Protein AF-A0A496B9Z8-F1 (afdb_monomer)

Solvent-accessible surface area (backbone atoms only — not comparable to full-atom values): 8694 Å² total; per-residue (Å²): 141,86,89,86,79,82,79,79,71,84,73,77,71,90,74,77,77,83,56,72,89,76,52,77,92,70,56,68,68,59,53,51,62,70,68,56,48,45,33,68,46,46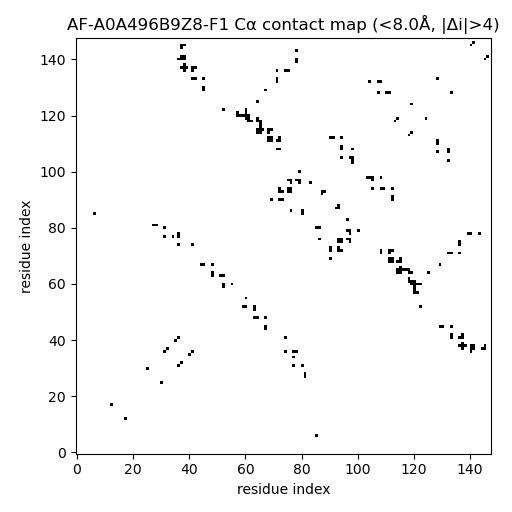,54,50,53,51,52,49,45,63,64,54,48,76,83,38,53,52,70,49,29,21,52,47,47,23,54,50,24,55,44,50,36,50,38,43,28,51,75,43,28,86,79,69,66,62,88,76,89,52,60,65,60,24,36,56,59,28,31,76,78,40,62,94,46,30,69,60,46,48,51,29,50,48,29,41,74,59,48,55,56,56,63,79,73,44,52,61,53,52,49,57,53,44,53,50,52,25,54,52,23,34,72,73,59,63,86,112

Foldseek 3Di:
DDDPPPPPPPPPCPDDDDCVVVDPDDDVLVVLVVVQLALVSLVVLLVVLVVQLPPDDLVSNLVSLLVNLLVLLQSLLSLCCVVVVDDDSDSVVSLVSSCVVCVVCNVLNVVSSCSNVVNGSDNVSCPVSSVPSSVVSSVSNCVRPVVD

Sequence (148 aa):
MKLLTSLKKPISNIYGADLIPRIPPVKFETVVAAFQFQPEYISRIVSQFHEGVKDAEPEGIEALGRWICKRFLRAGMGLVLSRVKVFTRDLYYCYEEFAKFYPQQDAAMWQALEFAINPTANVEEYLPLVKELGDFLAQEADAVFGAA

pLDDT: mean 84.32, std 18.27, range [31.05, 98.62]

Nearest PDB structures (foldseek):
  8gji-assembly1_A  TM=4.134E-01  e=3.054E+00  synthetic construct
  8xyv-assembly2_B  TM=4.312E-01  e=8.108E+00  synthetic construct
  8tn1-assembly1_B  TM=3.434E-01  e=6.049E+00  synthetic construct

Structure (mmCIF, N/CA/C/O backbone):
data_AF-A0A496B9Z8-F1
#
_entry.id   AF-A0A496B9Z8-F1
#
loop_
_atom_site.group_PDB
_atom_site.id
_atom_site.type_symbol
_atom_site.label_atom_id
_atom_site.label_alt_id
_atom_site.label_comp_id
_atom_site.label_asym_id
_atom_site.label_entity_id
_atom_site.label_seq_id
_atom_site.pdbx_PDB_ins_code
_atom_site.Cartn_x
_atom_site.Cartn_y
_atom_site.Cartn_z
_atom_site.occupancy
_atom_site.B_iso_or_equiv
_atom_site.auth_seq_id
_atom_site.auth_comp_id
_atom_site.auth_asym_id
_atom_site.auth_atom_id
_atom_site.pdbx_PDB_model_num
ATOM 1 N N . MET A 1 1 ? -19.645 -9.867 30.218 1.00 34.44 1 MET A N 1
ATOM 2 C CA . MET A 1 1 ? -18.637 -9.120 29.438 1.00 34.44 1 MET A CA 1
ATOM 3 C C . MET A 1 1 ? -17.778 -10.122 28.666 1.00 34.44 1 MET A C 1
ATOM 5 O O . MET A 1 1 ? -16.740 -10.558 29.137 1.00 34.44 1 MET A O 1
ATOM 9 N N . LYS A 1 2 ? -18.311 -10.608 27.540 1.00 36.53 2 LYS A N 1
ATOM 10 C CA . LYS A 1 2 ? -17.634 -11.487 26.572 1.00 36.53 2 LYS A CA 1
ATOM 11 C C . LYS A 1 2 ? -17.086 -10.568 25.483 1.00 36.53 2 LYS A C 1
ATOM 13 O O . LYS A 1 2 ? -17.879 -9.735 25.071 1.00 36.53 2 LYS A O 1
ATOM 18 N N . LEU A 1 3 ? -15.819 -10.702 25.065 1.00 31.11 3 LEU A N 1
ATOM 19 C CA . LEU A 1 3 ? -15.281 -10.318 23.733 1.00 31.11 3 LEU A CA 1
ATOM 20 C C . LEU A 1 3 ? -13.729 -10.377 23.693 1.00 31.11 3 LEU A C 1
ATOM 22 O O . LEU A 1 3 ? -13.071 -9.412 23.327 1.00 31.11 3 LEU A O 1
ATOM 26 N N . LEU A 1 4 ? -13.121 -11.519 24.046 1.00 31.05 4 LEU A N 1
ATOM 27 C CA . LEU A 1 4 ? -11.694 -11.794 23.753 1.00 31.05 4 LEU A CA 1
ATOM 28 C C . LEU A 1 4 ? -11.485 -13.131 23.013 1.00 31.05 4 LEU A C 1
ATOM 30 O O . LEU A 1 4 ? -10.392 -13.684 22.993 1.00 31.05 4 LEU A O 1
ATOM 34 N N . THR A 1 5 ? -12.531 -13.680 22.391 1.00 35.06 5 THR A N 1
ATOM 35 C CA . THR A 1 5 ? -12.518 -15.047 21.843 1.00 35.06 5 THR A CA 1
ATOM 36 C C . THR A 1 5 ? -12.243 -15.168 20.341 1.00 35.06 5 THR A C 1
ATOM 38 O O . THR A 1 5 ? -12.285 -16.286 19.842 1.00 35.06 5 THR A O 1
ATOM 41 N N . SER A 1 6 ? -11.946 -14.091 19.603 1.00 32.25 6 SER A N 1
ATOM 42 C CA . SER A 1 6 ? -11.975 -14.154 18.123 1.00 32.25 6 SER A CA 1
ATOM 43 C C . SER A 1 6 ? -10.629 -14.200 17.386 1.00 32.25 6 SER A C 1
ATOM 45 O O . SER A 1 6 ? -10.625 -14.172 16.162 1.00 32.25 6 SER A O 1
ATOM 47 N N . LEU A 1 7 ? -9.491 -14.327 18.079 1.00 38.09 7 LEU A N 1
ATOM 48 C CA . LEU A 1 7 ? -8.164 -14.432 17.435 1.00 38.09 7 LEU A CA 1
ATOM 49 C C . LEU A 1 7 ? -7.423 -15.750 17.737 1.00 38.09 7 LEU A C 1
ATOM 51 O O . LEU A 1 7 ? -6.198 -15.808 17.693 1.00 38.09 7 LEU A O 1
ATOM 55 N N . LYS A 1 8 ? -8.143 -16.848 18.005 1.00 42.09 8 LYS A N 1
ATOM 56 C CA . LYS A 1 8 ? -7.551 -18.198 18.058 1.00 42.09 8 LYS A CA 1
ATOM 57 C C . LYS A 1 8 ? -7.509 -18.822 16.658 1.00 42.09 8 LYS A C 1
ATOM 59 O O . LYS A 1 8 ? -8.319 -19.687 16.341 1.00 42.09 8 LYS A O 1
ATOM 64 N N . LYS A 1 9 ? -6.552 -18.419 15.816 1.00 47.00 9 LYS A N 1
ATOM 65 C CA . LYS A 1 9 ? -6.081 -19.332 14.759 1.00 47.00 9 LYS A CA 1
ATOM 66 C C . LYS A 1 9 ? -5.215 -20.395 15.445 1.00 47.00 9 LYS A C 1
ATOM 68 O O . LYS A 1 9 ? -4.311 -20.003 16.183 1.00 47.00 9 LYS A O 1
ATOM 73 N N . PRO A 1 10 ? -5.471 -21.703 15.270 1.00 44.00 10 PRO A N 1
ATOM 74 C CA . PRO A 1 10 ? -4.612 -22.722 15.852 1.00 44.00 10 PRO A CA 1
ATOM 75 C C . PRO A 1 10 ? -3.245 -22.637 15.171 1.00 44.00 10 PRO A C 1
ATOM 77 O O . PRO A 1 10 ? -3.076 -23.046 14.025 1.00 44.00 10 PRO A O 1
ATOM 80 N N . ILE A 1 11 ? -2.267 -22.067 15.871 1.00 55.53 11 ILE A N 1
ATOM 81 C CA . ILE A 1 11 ? -0.861 -22.293 15.563 1.00 55.53 11 ILE A CA 1
ATOM 82 C C . ILE A 1 11 ? -0.643 -23.743 15.982 1.00 55.53 11 ILE A C 1
ATOM 84 O O . ILE A 1 11 ? -0.685 -24.054 17.171 1.00 55.53 11 ILE A O 1
ATOM 88 N N . SER A 1 12 ? -0.535 -24.656 15.018 1.00 51.66 12 SER A N 1
ATOM 89 C CA . SER A 1 12 ? -0.203 -26.044 15.324 1.00 51.66 12 SER A CA 1
ATOM 90 C C . SER A 1 12 ? 1.137 -26.035 16.052 1.00 51.66 12 SER A C 1
ATOM 92 O O . SER A 1 12 ? 2.154 -25.665 15.465 1.00 51.66 12 SER A O 1
ATOM 94 N N . ASN A 1 13 ? 1.130 -26.374 17.339 1.00 57.28 13 ASN A N 1
ATOM 95 C CA . ASN A 1 13 ? 2.345 -26.457 18.131 1.00 57.28 13 ASN A CA 1
ATOM 96 C C . ASN A 1 13 ? 3.099 -27.702 17.649 1.00 57.28 13 ASN A C 1
ATOM 98 O O . ASN A 1 13 ? 2.774 -28.820 18.039 1.00 57.28 13 ASN A O 1
ATOM 102 N N . ILE A 1 14 ? 4.041 -27.516 16.720 1.00 68.88 14 ILE A N 1
ATOM 103 C CA . ILE A 1 14 ? 4.829 -28.613 16.135 1.00 68.88 14 ILE A CA 1
ATOM 104 C C . ILE A 1 14 ? 5.733 -29.235 17.219 1.00 68.88 14 ILE A C 1
ATOM 106 O O . ILE A 1 14 ? 6.030 -30.425 17.162 1.00 68.88 14 ILE A O 1
ATOM 110 N N . TYR A 1 15 ? 6.110 -28.457 18.245 1.00 65.19 15 TYR A N 1
ATOM 111 C CA . TYR A 1 15 ? 6.773 -28.927 19.463 1.00 65.19 15 TYR A CA 1
ATOM 112 C C . TYR A 1 15 ? 6.674 -27.876 20.589 1.00 65.19 15 TYR A C 1
ATOM 114 O O . TYR A 1 15 ? 6.793 -26.682 20.318 1.00 65.19 15 TYR A O 1
ATOM 122 N N . GLY A 1 16 ? 6.517 -28.306 21.849 1.00 69.75 16 GLY A N 1
ATOM 123 C CA . GLY A 1 16 ? 6.536 -27.434 23.037 1.00 69.75 16 GLY A CA 1
ATOM 124 C C . GLY A 1 16 ? 5.169 -27.135 23.672 1.00 69.75 16 GLY A C 1
ATOM 125 O O . GLY A 1 16 ? 4.115 -27.495 23.150 1.00 69.75 16 GLY A O 1
ATOM 126 N N . ALA A 1 17 ? 5.195 -26.504 24.851 1.00 75.75 17 ALA A N 1
ATOM 127 C CA . ALA A 1 17 ? 3.988 -26.086 25.567 1.00 75.75 17 ALA A CA 1
ATOM 128 C C . ALA A 1 17 ? 3.328 -24.877 24.882 1.00 75.75 17 ALA A C 1
ATOM 130 O O . ALA A 1 17 ? 4.010 -24.081 24.237 1.00 75.75 17 ALA A O 1
ATOM 131 N N . ASP A 1 18 ? 2.007 -24.733 25.028 1.00 74.75 18 ASP A N 1
ATOM 132 C CA . ASP A 1 18 ? 1.282 -23.555 24.542 1.00 74.75 18 ASP A CA 1
ATOM 133 C C . ASP A 1 18 ? 1.913 -22.280 25.122 1.00 74.75 18 ASP A C 1
ATOM 135 O O . ASP A 1 18 ? 2.086 -22.144 26.337 1.00 74.75 18 ASP A O 1
ATOM 139 N N . LEU A 1 19 ? 2.302 -21.367 24.233 1.00 76.81 19 LEU A N 1
ATOM 140 C CA . LEU A 1 19 ? 2.926 -20.103 24.602 1.00 76.81 19 LEU A CA 1
ATOM 141 C C . LEU A 1 19 ? 1.889 -19.022 24.908 1.00 76.81 19 LEU A C 1
ATOM 143 O O . LEU A 1 19 ? 2.237 -18.058 25.584 1.00 76.81 19 LEU A O 1
ATOM 147 N N . ILE A 1 20 ? 0.627 -19.184 24.490 1.00 76.50 20 ILE A N 1
ATOM 148 C CA . ILE A 1 20 ? -0.441 -18.195 24.707 1.00 76.50 20 ILE A CA 1
ATOM 149 C C . ILE A 1 20 ? -0.549 -17.771 26.184 1.00 76.50 20 ILE A C 1
ATOM 151 O O . ILE A 1 20 ? -0.607 -16.568 26.432 1.00 76.50 20 ILE A O 1
ATOM 155 N N . PRO A 1 21 ? -0.498 -18.676 27.185 1.00 80.00 21 PRO A N 1
ATOM 156 C CA . PRO A 1 21 ? -0.571 -18.285 28.596 1.00 80.00 21 PRO A CA 1
ATOM 157 C C . PRO A 1 21 ? 0.645 -17.492 29.100 1.00 80.00 21 PRO A C 1
ATOM 159 O O . PRO A 1 21 ? 0.579 -16.895 30.170 1.00 80.00 21 PRO A O 1
ATOM 162 N N . ARG A 1 22 ? 1.770 -17.527 28.375 1.00 79.31 22 ARG A N 1
ATOM 163 C CA . ARG A 1 22 ? 3.044 -16.891 28.753 1.00 79.31 22 ARG A CA 1
ATOM 164 C C . ARG A 1 22 ? 3.264 -15.544 28.066 1.00 79.31 22 ARG A C 1
ATOM 166 O O . ARG A 1 22 ? 4.214 -14.844 28.408 1.00 79.31 22 ARG A O 1
ATOM 173 N N . ILE A 1 23 ? 2.420 -15.192 27.100 1.00 74.25 23 ILE A N 1
ATOM 174 C CA . ILE A 1 23 ? 2.499 -13.920 26.385 1.00 74.25 23 ILE A CA 1
ATOM 175 C C . ILE A 1 23 ? 1.690 -12.885 27.180 1.00 74.25 23 ILE A C 1
ATOM 177 O O . ILE A 1 23 ? 0.503 -13.113 27.429 1.00 74.25 23 ILE A O 1
ATOM 181 N N . PRO A 1 24 ? 2.293 -11.754 27.598 1.00 73.12 24 PRO A N 1
ATOM 182 C CA . PRO A 1 24 ? 1.542 -10.702 28.267 1.00 73.12 24 PRO A CA 1
ATOM 183 C C . PRO A 1 24 ? 0.446 -10.175 27.328 1.00 73.12 24 PRO A C 1
ATOM 185 O O . PRO A 1 24 ? 0.669 -10.099 26.118 1.00 73.12 24 PRO A O 1
ATOM 188 N N . PRO A 1 25 ? -0.736 -9.800 27.842 1.00 67.56 25 PRO A N 1
ATOM 189 C CA . PRO A 1 25 ? -1.790 -9.239 27.010 1.00 67.56 25 PRO A CA 1
ATOM 190 C C . PRO A 1 25 ? -1.302 -7.929 26.380 1.00 67.56 25 PRO A C 1
ATOM 192 O O . PRO A 1 25 ? -1.156 -6.913 27.057 1.00 67.56 25 PRO A O 1
ATOM 195 N N . VAL A 1 26 ? -1.036 -7.962 25.075 1.00 66.00 26 VAL A N 1
ATOM 196 C CA . VAL A 1 26 ? -0.677 -6.777 24.294 1.00 66.00 26 VAL A CA 1
ATOM 197 C C . VAL A 1 26 ? -1.959 -6.168 23.741 1.00 66.00 26 VAL A C 1
ATOM 199 O O . VAL A 1 26 ? -2.800 -6.871 23.176 1.00 66.00 26 VAL A O 1
ATOM 202 N N . LYS A 1 27 ? -2.118 -4.854 23.917 1.00 66.12 27 LYS A N 1
ATOM 203 C CA . LYS A 1 27 ? -3.218 -4.106 23.310 1.00 66.12 27 LYS A CA 1
ATOM 204 C C . LYS A 1 27 ? -3.138 -4.223 21.792 1.00 66.12 27 LYS A C 1
ATOM 206 O O . LYS A 1 27 ? -2.057 -4.148 21.208 1.00 66.12 27 LYS A O 1
ATOM 211 N N . PHE A 1 28 ? -4.285 -4.408 21.157 1.00 64.44 28 PHE A N 1
ATOM 212 C CA . PHE A 1 28 ? -4.362 -4.582 19.712 1.00 64.44 28 PHE A CA 1
ATOM 213 C C . PHE A 1 28 ? -3.786 -3.368 18.971 1.00 64.44 28 PHE A C 1
ATOM 215 O O . PHE A 1 28 ? -3.095 -3.512 17.971 1.00 64.44 28 PHE A O 1
ATOM 222 N N . GLU A 1 29 ? -3.976 -2.183 19.541 1.00 60.22 29 GLU A N 1
ATOM 223 C CA . GLU A 1 29 ? -3.448 -0.906 19.071 1.00 60.22 29 GLU A CA 1
ATOM 224 C C . GLU A 1 29 ? -1.908 -0.893 19.057 1.00 60.22 29 GLU A C 1
ATOM 226 O O . GLU A 1 29 ? -1.296 -0.424 18.103 1.00 60.22 29 GLU A O 1
ATOM 231 N N . THR A 1 30 ? -1.262 -1.493 20.064 1.00 60.25 30 THR A N 1
ATOM 232 C CA . THR A 1 30 ? 0.204 -1.645 20.119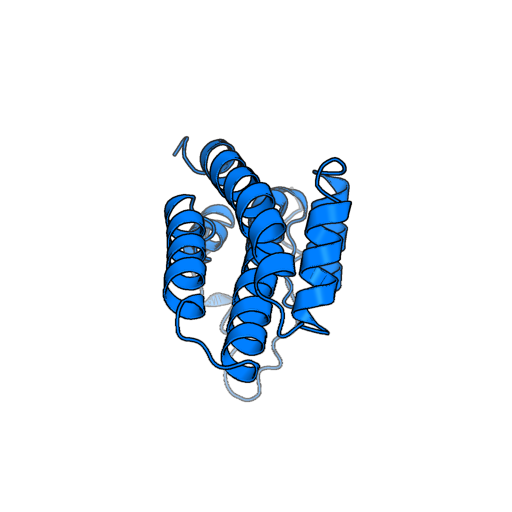 1.00 60.25 30 THR A CA 1
ATOM 233 C C . THR A 1 30 ? 0.710 -2.612 19.050 1.00 60.25 30 THR A C 1
ATOM 235 O O . THR A 1 30 ? 1.773 -2.403 18.469 1.00 60.25 30 THR A O 1
ATOM 238 N N . VAL A 1 31 ? -0.062 -3.660 18.758 1.00 62.69 31 VAL A N 1
ATOM 239 C CA . VAL A 1 31 ? 0.245 -4.606 17.682 1.00 62.69 31 VAL A CA 1
ATOM 240 C C . VAL A 1 31 ? 0.131 -3.920 16.315 1.00 62.69 31 VAL A C 1
ATOM 242 O O . VAL A 1 31 ? 1.026 -4.075 15.490 1.00 62.69 31 VAL A O 1
ATOM 245 N N . VAL A 1 32 ? -0.909 -3.109 16.092 1.00 61.56 32 VAL A N 1
ATOM 246 C CA . VAL A 1 32 ? -1.086 -2.312 14.863 1.00 61.56 32 VAL A CA 1
ATOM 247 C C . VAL A 1 32 ? 0.069 -1.322 14.674 1.00 61.56 32 VAL A C 1
ATOM 249 O O . VAL A 1 32 ? 0.651 -1.270 13.592 1.00 61.56 32 VAL A O 1
ATOM 252 N N . ALA A 1 33 ? 0.467 -0.610 15.734 1.00 56.00 33 ALA A N 1
ATOM 253 C CA . ALA A 1 33 ? 1.612 0.301 15.703 1.00 56.00 33 ALA A CA 1
ATOM 254 C C . ALA A 1 33 ? 2.935 -0.414 15.357 1.00 56.00 33 ALA A C 1
ATOM 256 O O . ALA A 1 33 ? 3.766 0.133 14.632 1.00 56.00 33 ALA A O 1
ATOM 257 N N . ALA A 1 34 ? 3.115 -1.660 15.811 1.00 58.72 34 ALA A N 1
ATOM 258 C CA . ALA A 1 34 ? 4.295 -2.471 15.506 1.00 58.72 34 ALA A CA 1
ATOM 259 C C . ALA A 1 34 ? 4.345 -2.979 14.051 1.00 58.72 34 ALA A C 1
ATOM 261 O O . ALA A 1 34 ? 5.426 -3.299 13.554 1.00 58.72 34 ALA A O 1
ATOM 262 N N . PHE A 1 35 ? 3.212 -3.028 13.341 1.00 62.62 35 PHE A N 1
ATOM 263 C CA . PHE A 1 35 ? 3.150 -3.465 11.940 1.00 62.62 35 PHE A CA 1
ATOM 264 C C . PHE A 1 35 ? 3.545 -2.383 10.920 1.00 62.62 35 PHE A C 1
ATOM 266 O O . PHE A 1 35 ? 3.433 -2.610 9.717 1.00 62.62 35 PHE A O 1
ATOM 273 N N . GLN A 1 36 ? 4.094 -1.254 11.385 1.00 62.56 36 GLN A N 1
ATOM 274 C CA . GLN A 1 36 ? 4.654 -0.191 10.546 1.00 62.56 36 GLN A CA 1
ATOM 275 C C . GLN A 1 36 ? 3.633 0.467 9.600 1.00 62.56 36 GLN A C 1
ATOM 277 O O . GLN A 1 36 ? 3.995 0.879 8.508 1.00 62.56 36 GLN A O 1
ATOM 282 N N . PHE A 1 37 ? 2.368 0.616 9.998 1.00 68.88 37 PHE A N 1
ATOM 283 C CA . PHE A 1 37 ? 1.360 1.346 9.204 1.00 68.88 37 PHE A CA 1
ATOM 284 C C . PHE A 1 37 ? 1.358 2.862 9.454 1.00 68.88 37 PHE A C 1
ATOM 286 O O . PHE A 1 37 ? 0.350 3.524 9.238 1.00 68.88 37 PHE A O 1
ATOM 293 N N . GLN A 1 38 ? 2.479 3.396 9.939 1.00 72.25 38 GLN A N 1
ATOM 294 C CA . GLN A 1 38 ? 2.628 4.813 10.261 1.00 72.25 38 GLN A CA 1
ATOM 295 C C . GLN A 1 38 ? 2.804 5.660 8.988 1.00 72.25 38 GLN A C 1
ATOM 297 O O . GLN A 1 38 ? 3.331 5.146 7.991 1.00 72.25 38 GLN A O 1
ATOM 302 N N . PRO A 1 39 ? 2.431 6.950 9.010 1.00 75.12 39 PRO A N 1
ATOM 303 C CA . PRO A 1 39 ? 2.588 7.854 7.867 1.00 75.12 39 PRO A CA 1
ATOM 304 C C . PRO A 1 39 ? 4.012 7.862 7.298 1.00 75.12 39 PRO A C 1
ATOM 306 O O . PRO A 1 39 ? 4.211 7.769 6.085 1.00 75.12 39 PRO A O 1
ATOM 309 N N . GLU A 1 40 ? 5.029 7.868 8.166 1.00 85.00 40 GLU A N 1
ATOM 310 C CA . GLU A 1 40 ? 6.439 7.908 7.765 1.00 85.00 40 GLU A CA 1
ATOM 311 C C . GLU A 1 40 ? 6.851 6.646 7.009 1.00 85.00 40 GLU A C 1
ATOM 313 O O . GLU A 1 40 ? 7.709 6.691 6.126 1.00 85.00 40 GLU A O 1
ATOM 318 N N . TYR A 1 41 ? 6.243 5.501 7.335 1.00 88.12 41 TYR A N 1
ATOM 319 C CA . TYR A 1 41 ? 6.486 4.266 6.603 1.00 88.12 41 TYR A CA 1
ATOM 320 C C . TYR A 1 41 ? 5.987 4.377 5.167 1.00 88.12 41 TYR A C 1
ATOM 322 O O . TYR A 1 41 ? 6.716 3.982 4.257 1.00 88.12 41 TYR A O 1
ATOM 330 N N . ILE A 1 42 ? 4.780 4.914 4.967 1.00 91.44 42 ILE A N 1
ATOM 331 C CA . ILE A 1 42 ? 4.155 5.038 3.646 1.00 91.44 42 ILE A CA 1
ATOM 332 C C . ILE A 1 42 ? 4.988 5.979 2.775 1.00 91.44 42 ILE A C 1
ATOM 334 O O . ILE A 1 42 ? 5.432 5.585 1.696 1.00 91.44 42 ILE A O 1
ATOM 338 N N . SER A 1 43 ? 5.326 7.160 3.294 1.00 91.81 43 SER A N 1
ATOM 339 C CA . SER A 1 43 ? 6.212 8.104 2.607 1.00 91.81 43 SER A CA 1
ATOM 340 C C . SER A 1 43 ? 7.565 7.472 2.268 1.00 91.81 43 SER A C 1
ATOM 342 O O . SER A 1 43 ? 8.055 7.593 1.147 1.00 91.81 43 SER A O 1
ATOM 344 N N . ARG A 1 44 ? 8.156 6.708 3.197 1.00 93.94 44 ARG A N 1
ATOM 345 C CA . ARG A 1 44 ? 9.431 6.018 2.962 1.00 93.94 44 ARG A CA 1
ATOM 346 C C . ARG A 1 44 ? 9.343 4.979 1.846 1.00 93.94 44 ARG A C 1
ATOM 348 O O . ARG A 1 44 ? 10.271 4.898 1.045 1.00 93.94 44 ARG A O 1
ATOM 355 N N . ILE A 1 45 ? 8.291 4.160 1.791 1.00 95.06 45 ILE A N 1
ATOM 356 C CA . ILE A 1 45 ? 8.166 3.131 0.743 1.00 95.06 45 ILE A CA 1
ATOM 357 C C . ILE A 1 45 ? 7.869 3.747 -0.627 1.00 95.06 45 ILE A C 1
ATOM 359 O O . ILE A 1 45 ? 8.363 3.231 -1.626 1.00 95.06 45 ILE A O 1
ATOM 363 N N . VAL A 1 46 ? 7.141 4.868 -0.670 1.00 96.62 46 VAL A N 1
ATOM 364 C CA . VAL A 1 46 ? 6.909 5.646 -1.895 1.00 96.62 46 VAL A CA 1
ATOM 365 C C . VAL A 1 46 ? 8.228 6.217 -2.411 1.00 96.62 46 VAL A C 1
ATOM 367 O O . VAL A 1 46 ? 8.540 6.052 -3.589 1.00 96.62 46 VAL A O 1
ATOM 370 N N . SER A 1 47 ? 9.050 6.814 -1.545 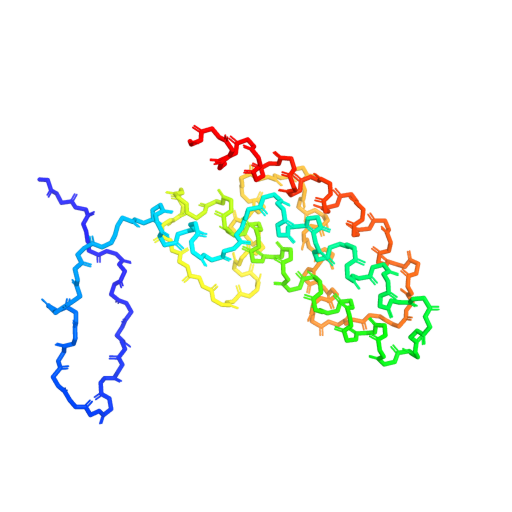1.00 96.69 47 SER A N 1
ATOM 371 C CA . SER A 1 47 ? 10.382 7.293 -1.938 1.00 96.69 47 SER A CA 1
ATOM 372 C C . SER A 1 47 ? 11.290 6.152 -2.400 1.00 96.69 47 SER A C 1
ATOM 374 O O . SER A 1 47 ? 11.977 6.285 -3.406 1.00 96.69 47 SER A O 1
ATOM 376 N N . GLN A 1 48 ? 11.270 5.001 -1.717 1.00 96.50 48 GLN A N 1
ATOM 377 C CA . GLN A 1 48 ? 12.044 3.822 -2.130 1.00 96.50 48 GLN A CA 1
ATOM 378 C C . GLN A 1 48 ? 11.632 3.299 -3.506 1.00 96.50 48 GLN A C 1
ATOM 380 O O . GLN A 1 48 ? 12.495 2.880 -4.270 1.00 96.50 48 GLN A O 1
ATOM 385 N N . PHE A 1 49 ? 10.338 3.332 -3.827 1.00 97.81 49 PHE A N 1
ATOM 386 C CA . PHE A 1 49 ? 9.866 2.973 -5.157 1.00 97.81 49 PHE A CA 1
ATOM 387 C C . PHE A 1 49 ? 10.390 3.953 -6.209 1.00 97.81 49 PHE A C 1
ATOM 389 O O . PHE A 1 49 ? 11.028 3.510 -7.156 1.00 97.81 49 PHE A O 1
ATOM 396 N N . HIS A 1 50 ? 10.204 5.262 -6.007 1.00 97.56 50 HIS A N 1
ATOM 397 C CA . HIS A 1 50 ? 10.655 6.281 -6.962 1.00 97.56 50 HIS A CA 1
ATOM 398 C C . HIS A 1 50 ? 12.163 6.245 -7.207 1.00 97.56 50 HIS A C 1
ATOM 400 O O . HIS A 1 50 ? 12.592 6.383 -8.346 1.00 97.56 50 HIS A O 1
ATOM 406 N N . GLU A 1 51 ? 12.974 6.053 -6.166 1.00 97.00 51 GLU A N 1
ATOM 407 C CA . GLU A 1 51 ? 14.423 5.907 -6.334 1.00 97.00 51 GLU A CA 1
ATOM 408 C C . GLU A 1 51 ? 14.786 4.581 -7.008 1.00 97.00 51 GLU A C 1
ATOM 410 O O . GLU A 1 51 ? 15.659 4.549 -7.868 1.00 97.00 51 GLU A O 1
ATOM 415 N N . GLY A 1 52 ? 14.098 3.493 -6.654 1.00 96.38 52 GLY A N 1
ATOM 416 C CA . GLY A 1 52 ? 14.388 2.164 -7.179 1.00 96.38 52 GLY A CA 1
ATOM 417 C C . GLY A 1 52 ? 14.094 2.007 -8.669 1.00 96.38 52 GLY A C 1
ATOM 418 O O . GLY A 1 52 ? 14.793 1.246 -9.326 1.00 96.38 52 GLY A O 1
ATOM 419 N N . VAL A 1 53 ? 13.087 2.705 -9.206 1.00 96.44 53 VAL A N 1
ATOM 420 C CA . VAL A 1 53 ? 12.666 2.538 -10.610 1.00 96.44 53 VAL A CA 1
ATOM 421 C C . VAL A 1 53 ? 13.477 3.349 -11.624 1.00 96.44 53 VAL A C 1
ATOM 423 O O . VAL A 1 53 ? 13.384 3.046 -12.807 1.00 96.44 53 VAL A O 1
ATOM 426 N N . LYS A 1 54 ? 14.269 4.350 -11.203 1.00 95.00 54 LYS A N 1
ATOM 427 C CA . LYS A 1 54 ? 14.989 5.261 -12.125 1.00 95.00 54 LYS A CA 1
ATOM 428 C C . LYS A 1 54 ? 15.904 4.536 -13.112 1.00 95.00 54 LYS A C 1
ATOM 430 O O . LYS A 1 54 ? 15.912 4.881 -14.286 1.00 95.00 54 LYS A O 1
ATOM 435 N N . ASP A 1 55 ? 16.628 3.535 -12.619 1.00 92.19 55 ASP A N 1
ATOM 436 C CA . ASP A 1 55 ? 17.616 2.766 -13.383 1.00 92.19 55 ASP A CA 1
ATOM 437 C C . ASP A 1 55 ? 17.291 1.260 -13.363 1.00 92.19 55 ASP A C 1
ATOM 439 O O . ASP A 1 55 ? 18.175 0.413 -13.499 1.00 92.19 55 ASP A O 1
ATOM 443 N N . ALA A 1 56 ? 16.027 0.905 -13.109 1.00 95.88 56 ALA A N 1
ATOM 444 C CA . ALA A 1 56 ? 15.614 -0.488 -13.033 1.00 95.88 56 ALA A CA 1
ATOM 445 C C . ALA A 1 56 ? 15.384 -1.078 -14.425 1.00 95.88 56 ALA A C 1
ATOM 447 O O . ALA A 1 56 ? 14.637 -0.537 -15.237 1.00 95.88 56 ALA A O 1
ATOM 448 N N . GLU A 1 57 ? 15.950 -2.260 -14.643 1.00 97.25 57 GLU A N 1
ATOM 449 C CA . GLU A 1 57 ? 15.562 -3.133 -15.748 1.00 97.25 57 GLU A CA 1
ATOM 450 C C . GLU A 1 57 ? 14.098 -3.601 -15.589 1.00 97.25 57 GLU A C 1
ATOM 452 O O . GLU A 1 57 ? 13.565 -3.574 -14.470 1.00 97.25 57 GLU A O 1
ATOM 457 N N . PRO A 1 58 ? 13.437 -4.067 -16.666 1.00 97.56 58 PRO A N 1
ATOM 458 C CA . P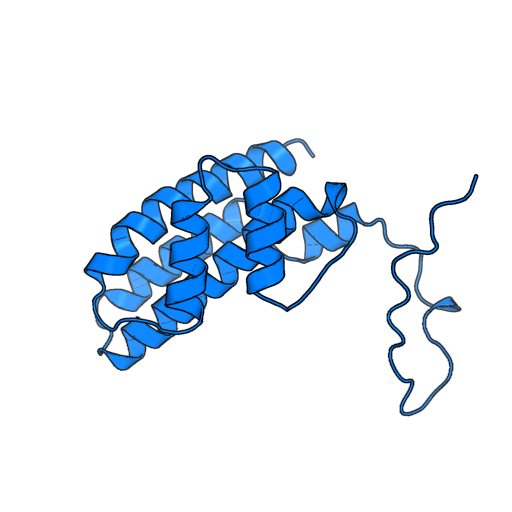RO A 1 58 ? 12.035 -4.500 -16.653 1.00 97.56 58 PRO A CA 1
ATOM 459 C C . PRO A 1 58 ? 11.647 -5.412 -15.477 1.00 97.56 58 PRO A C 1
ATOM 461 O O . PRO A 1 58 ? 10.669 -5.145 -14.776 1.00 97.56 58 PRO A O 1
ATOM 464 N N . GLU A 1 59 ? 12.444 -6.441 -15.181 1.00 97.56 59 GLU A N 1
ATOM 465 C CA . GLU A 1 59 ? 12.196 -7.355 -14.059 1.00 97.56 59 GLU A CA 1
ATOM 466 C C . GLU A 1 59 ? 12.324 -6.655 -12.696 1.00 97.56 59 GLU A C 1
ATOM 468 O O . GLU A 1 59 ? 11.643 -7.008 -11.727 1.00 97.56 59 GLU A O 1
ATOM 473 N N . GLY A 1 60 ? 13.193 -5.645 -12.610 1.00 98.06 60 GLY A N 1
ATOM 474 C CA . GLY A 1 60 ? 13.338 -4.780 -11.444 1.00 98.06 60 GLY A CA 1
ATOM 475 C C . GLY A 1 60 ? 12.097 -3.919 -11.219 1.00 98.06 60 GLY A C 1
ATOM 476 O O . GLY A 1 60 ? 11.616 -3.836 -10.086 1.00 98.06 60 GLY A O 1
ATOM 477 N N . ILE A 1 61 ? 11.535 -3.347 -12.289 1.00 98.19 61 ILE A N 1
ATOM 478 C CA . ILE A 1 61 ? 10.285 -2.575 -12.238 1.00 98.19 61 ILE A CA 1
ATOM 479 C C . ILE A 1 61 ? 9.136 -3.468 -11.764 1.00 98.19 61 ILE A C 1
ATOM 481 O O . ILE A 1 61 ? 8.429 -3.103 -10.825 1.00 98.19 61 ILE A O 1
ATOM 485 N N . GLU A 1 62 ? 8.993 -4.671 -12.323 1.00 98.44 62 GLU A N 1
ATOM 486 C CA . GLU A 1 62 ? 7.972 -5.631 -11.889 1.00 98.44 62 GLU A CA 1
ATOM 487 C C . GLU A 1 62 ? 8.120 -6.008 -10.409 1.00 98.44 62 GLU A C 1
ATOM 489 O O . GLU A 1 62 ? 7.139 -6.079 -9.658 1.00 98.44 62 GLU A O 1
ATOM 494 N N . ALA A 1 63 ? 9.356 -6.256 -9.964 1.00 98.25 63 ALA A N 1
ATOM 495 C CA . ALA A 1 63 ? 9.644 -6.610 -8.582 1.00 98.25 63 ALA A CA 1
ATOM 496 C C . ALA A 1 63 ? 9.305 -5.464 -7.617 1.00 98.25 63 ALA A C 1
ATOM 498 O O . ALA A 1 63 ? 8.675 -5.711 -6.582 1.00 98.25 63 ALA A O 1
ATOM 499 N N . LEU A 1 64 ? 9.680 -4.228 -7.958 1.00 98.31 64 LEU A N 1
ATOM 500 C CA . LEU A 1 64 ? 9.392 -3.024 -7.176 1.00 98.31 64 LEU A CA 1
ATOM 501 C C . LEU A 1 64 ? 7.897 -2.690 -7.169 1.00 98.31 64 LEU A C 1
ATOM 503 O O . LEU A 1 64 ? 7.340 -2.422 -6.103 1.00 98.31 64 LEU A O 1
ATOM 507 N N . GLY A 1 65 ? 7.232 -2.790 -8.319 1.00 98.38 65 GLY A N 1
ATOM 508 C CA . GLY A 1 65 ? 5.793 -2.592 -8.478 1.00 98.38 65 GLY A CA 1
ATOM 509 C C . GLY A 1 65 ? 4.988 -3.573 -7.632 1.00 98.38 65 GLY A C 1
ATOM 510 O O . GLY A 1 65 ? 4.186 -3.179 -6.779 1.00 98.38 65 GLY A O 1
ATOM 511 N N . ARG A 1 66 ? 5.302 -4.868 -7.743 1.00 98.50 66 ARG A N 1
ATOM 512 C CA . ARG A 1 66 ? 4.741 -5.912 -6.873 1.00 98.50 66 ARG A CA 1
ATOM 513 C C . ARG A 1 66 ? 5.008 -5.615 -5.395 1.00 98.50 66 ARG A C 1
ATOM 515 O O . ARG A 1 66 ? 4.149 -5.848 -4.540 1.00 98.50 66 ARG A O 1
ATOM 522 N N . TRP A 1 67 ? 6.213 -5.155 -5.067 1.00 98.00 67 TRP A N 1
ATOM 523 C CA . TRP A 1 67 ? 6.649 -4.887 -3.698 1.00 98.00 67 TRP A CA 1
ATOM 524 C C . TRP A 1 67 ? 5.888 -3.729 -3.043 1.00 98.00 67 TRP A C 1
ATOM 526 O O . TRP A 1 67 ? 5.500 -3.875 -1.874 1.00 98.00 67 TRP A O 1
ATOM 536 N N . ILE A 1 68 ? 5.650 -2.626 -3.761 1.00 97.75 68 ILE A N 1
ATOM 537 C CA . ILE A 1 68 ? 4.917 -1.467 -3.233 1.00 97.75 68 ILE A CA 1
ATOM 538 C C . ILE A 1 68 ? 3.418 -1.757 -3.155 1.00 97.75 68 ILE A C 1
ATOM 540 O O . ILE A 1 68 ? 2.807 -1.534 -2.112 1.00 97.75 68 ILE A O 1
ATOM 544 N N . CYS A 1 69 ? 2.848 -2.399 -4.175 1.00 98.19 69 CYS A N 1
ATOM 545 C CA . CYS A 1 69 ? 1.431 -2.751 -4.198 1.00 98.19 69 CYS A CA 1
ATOM 546 C C . CYS A 1 69 ? 1.052 -3.688 -3.036 1.00 98.19 69 CYS A C 1
ATOM 548 O O . CYS A 1 69 ? 0.085 -3.457 -2.308 1.00 98.19 69 CYS A O 1
ATOM 550 N N . LYS A 1 70 ? 1.894 -4.693 -2.745 1.00 96.94 70 LYS A N 1
ATOM 551 C CA . LYS A 1 70 ? 1.734 -5.572 -1.569 1.00 96.94 70 LYS A CA 1
ATOM 552 C C . LYS A 1 70 ? 1.775 -4.833 -0.233 1.00 96.94 70 LYS A C 1
ATOM 554 O O . LYS A 1 70 ? 1.253 -5.362 0.755 1.00 96.94 70 LYS A O 1
ATOM 559 N N . ARG A 1 71 ? 2.449 -3.684 -0.169 1.00 95.19 71 ARG A N 1
ATOM 560 C CA . ARG A 1 71 ? 2.538 -2.850 1.034 1.00 95.19 71 ARG A CA 1
ATOM 561 C C . ARG A 1 71 ? 1.345 -1.929 1.159 1.00 95.19 71 ARG A C 1
ATOM 563 O O . ARG A 1 71 ? 0.816 -1.858 2.258 1.00 95.19 71 ARG A O 1
ATOM 570 N N . PHE A 1 72 ? 0.871 -1.335 0.070 1.00 96.44 72 PHE A N 1
ATOM 571 C CA . PHE A 1 72 ? -0.369 -0.562 0.075 1.00 96.44 72 PHE A CA 1
ATOM 572 C C . PHE A 1 72 ? -1.568 -1.392 0.524 1.00 96.44 72 PHE A C 1
ATOM 574 O O . PHE A 1 72 ? -2.264 -0.978 1.441 1.00 96.44 72 PHE A O 1
ATOM 581 N N . LEU A 1 73 ? -1.730 -2.615 0.009 1.00 95.88 73 LEU A N 1
ATOM 582 C CA . LEU A 1 73 ? -2.800 -3.522 0.452 1.00 95.88 73 LEU A CA 1
ATOM 583 C C . LEU A 1 73 ? -2.734 -3.804 1.961 1.00 95.88 73 LEU A C 1
ATOM 585 O O . LEU A 1 73 ? -3.749 -3.846 2.652 1.00 95.88 73 LEU A O 1
ATOM 589 N N . ARG A 1 74 ? -1.523 -3.987 2.500 1.00 92.38 74 ARG A N 1
ATOM 590 C CA . ARG A 1 74 ? -1.325 -4.226 3.938 1.00 92.38 74 ARG A CA 1
ATOM 591 C C . ARG A 1 74 ? -1.531 -2.964 4.766 1.00 92.38 74 ARG A C 1
ATOM 593 O O . ARG A 1 74 ? -2.106 -3.068 5.841 1.00 92.38 74 ARG A O 1
ATOM 600 N N . ALA A 1 75 ? -1.092 -1.811 4.273 1.00 91.62 75 ALA A N 1
ATOM 601 C CA . ALA A 1 75 ? -1.318 -0.520 4.908 1.00 91.62 75 ALA A CA 1
ATOM 602 C C . ALA A 1 75 ? -2.813 -0.203 4.978 1.00 91.62 75 ALA A C 1
ATOM 604 O O . ALA A 1 75 ? -3.311 0.089 6.060 1.00 91.62 75 ALA A O 1
ATOM 605 N N . GLY A 1 76 ? -3.545 -0.399 3.877 1.00 93.00 76 GLY A N 1
ATOM 606 C CA . GLY A 1 76 ? -5.001 -0.289 3.835 1.00 93.00 76 GLY A CA 1
ATOM 607 C C . GLY A 1 76 ? -5.682 -1.204 4.854 1.00 93.00 76 GLY A C 1
ATOM 608 O O . GLY A 1 76 ? -6.504 -0.744 5.644 1.00 93.00 76 GLY A O 1
ATOM 609 N N . MET A 1 77 ? -5.270 -2.476 4.927 1.00 90.50 77 MET A N 1
ATOM 610 C CA . MET A 1 77 ? -5.759 -3.385 5.968 1.00 90.50 77 MET A CA 1
ATOM 611 C C . MET A 1 77 ? -5.456 -2.861 7.378 1.00 90.50 77 MET A C 1
ATOM 613 O O . MET A 1 77 ? -6.302 -2.954 8.261 1.00 90.50 77 MET A O 1
ATOM 617 N N . GLY A 1 78 ? -4.265 -2.295 7.589 1.00 87.50 78 GLY A N 1
ATOM 618 C CA . GLY A 1 78 ? -3.848 -1.663 8.839 1.00 87.50 78 GLY A CA 1
ATOM 619 C C . GLY A 1 78 ? -4.789 -0.550 9.303 1.00 87.50 78 GLY A C 1
ATOM 620 O O . GLY A 1 78 ? -5.144 -0.520 10.481 1.00 87.50 78 GLY A O 1
ATOM 621 N N . LEU A 1 79 ? -5.253 0.302 8.383 1.00 88.56 79 LEU A N 1
ATOM 622 C CA . LEU A 1 79 ? -6.186 1.401 8.673 1.00 88.56 79 LEU A CA 1
ATOM 623 C C . LEU A 1 79 ? -7.542 0.902 9.193 1.00 88.56 79 LEU A C 1
ATOM 625 O O . LEU A 1 79 ? -8.126 1.487 10.105 1.00 88.56 79 LEU A O 1
ATOM 629 N N . VAL A 1 80 ? -8.038 -0.215 8.654 1.00 89.75 80 VAL A N 1
ATOM 630 C CA . VAL A 1 80 ? -9.338 -0.794 9.046 1.00 89.75 80 VAL A CA 1
ATOM 631 C C . VAL A 1 80 ? -9.222 -1.849 10.147 1.00 89.75 80 VAL A C 1
ATOM 633 O O . VAL A 1 80 ? -10.229 -2.333 10.668 1.00 89.75 80 VAL A O 1
ATOM 636 N N . LEU A 1 81 ? -7.997 -2.195 10.546 1.00 85.00 81 LEU A N 1
ATOM 637 C CA . LEU A 1 81 ? -7.700 -3.333 11.409 1.00 85.00 81 LEU A CA 1
ATOM 638 C C . LEU A 1 81 ? -8.405 -3.240 12.772 1.00 85.00 81 LEU A C 1
ATOM 640 O O . LEU A 1 81 ? -8.908 -4.247 13.273 1.00 85.00 81 LEU A O 1
ATOM 644 N N . SER A 1 82 ? -8.503 -2.039 13.356 1.00 80.62 82 SER A N 1
ATOM 645 C CA . SER A 1 82 ? -9.207 -1.788 14.630 1.00 80.62 82 SER A CA 1
ATOM 646 C C . SER A 1 82 ? -10.714 -2.071 14.556 1.00 80.62 82 SER A C 1
ATOM 648 O O . SER A 1 82 ? -11.322 -2.476 15.552 1.00 80.62 82 SER A O 1
ATOM 650 N N . ARG A 1 83 ? -11.306 -1.914 13.366 1.00 84.44 83 ARG A N 1
ATOM 651 C CA . ARG A 1 83 ? -12.731 -2.135 13.086 1.00 84.44 83 ARG A CA 1
ATOM 652 C C . ARG A 1 83 ? -13.007 -3.606 12.778 1.00 84.44 83 ARG A C 1
ATOM 654 O O . ARG A 1 83 ? -13.928 -4.186 13.347 1.00 84.44 83 ARG A O 1
ATOM 661 N N . VAL A 1 84 ? -12.170 -4.219 11.939 1.00 84.56 84 VAL A N 1
ATOM 662 C CA . VAL A 1 84 ? -12.334 -5.605 11.460 1.00 84.56 84 VAL A CA 1
ATOM 663 C C . VAL A 1 84 ? -11.862 -6.638 12.496 1.00 84.56 84 VAL A C 1
ATOM 665 O O . VAL A 1 84 ? -12.379 -7.752 12.546 1.00 84.56 84 VAL A O 1
ATOM 668 N N . LYS A 1 85 ? -10.897 -6.284 13.362 1.00 81.25 85 LYS A N 1
ATOM 669 C CA . LYS A 1 85 ? -10.317 -7.137 14.427 1.00 81.25 85 LYS A CA 1
ATOM 670 C C . LYS A 1 85 ? -9.746 -8.476 13.944 1.00 81.25 85 LYS A C 1
ATOM 672 O O . LYS A 1 85 ? -9.564 -9.405 14.732 1.00 81.25 85 LYS A O 1
ATOM 677 N N . VAL A 1 86 ? -9.426 -8.569 12.658 1.00 78.69 86 VAL A N 1
ATOM 678 C CA . VAL A 1 86 ? -8.810 -9.733 12.022 1.00 78.69 86 VAL A CA 1
ATOM 679 C C . VAL A 1 86 ? -7.614 -9.246 11.229 1.00 78.69 86 VAL A C 1
ATOM 681 O O . VAL A 1 86 ? -7.734 -8.301 10.466 1.00 78.69 86 VAL A O 1
ATOM 684 N N . PHE A 1 87 ? -6.470 -9.910 11.378 1.00 75.31 87 PHE A N 1
ATOM 685 C CA . PHE A 1 87 ? -5.317 -9.703 10.506 1.00 75.31 87 PHE A CA 1
ATOM 686 C C . PHE A 1 87 ? -5.124 -10.921 9.599 1.00 75.31 87 PHE A C 1
ATOM 688 O O . PHE A 1 87 ? -5.219 -12.074 10.042 1.00 75.31 87 PHE A O 1
ATOM 695 N N . THR A 1 88 ? -4.827 -10.679 8.325 1.00 82.69 88 THR A N 1
ATOM 696 C CA . THR A 1 88 ? -4.570 -11.733 7.345 1.00 82.69 88 THR A CA 1
ATOM 697 C C . THR A 1 88 ? -3.396 -11.379 6.441 1.00 82.69 88 THR A C 1
ATOM 699 O O . THR A 1 88 ? -3.019 -10.223 6.287 1.00 82.69 88 THR A O 1
ATOM 702 N N . ARG A 1 89 ? -2.790 -12.415 5.857 1.00 83.44 89 ARG A N 1
ATOM 703 C CA . ARG A 1 89 ? -1.752 -12.273 4.825 1.00 83.44 89 ARG A CA 1
ATOM 704 C C . ARG A 1 89 ? -2.328 -12.330 3.411 1.00 83.44 89 ARG A C 1
ATOM 706 O O . ARG A 1 89 ? -1.582 -12.077 2.468 1.00 83.44 89 ARG A O 1
ATOM 713 N N . ASP A 1 90 ? -3.597 -12.709 3.299 1.00 93.62 90 ASP A N 1
ATOM 714 C CA . ASP A 1 90 ? -4.337 -12.783 2.049 1.00 93.62 90 ASP A CA 1
ATOM 715 C C . ASP A 1 90 ? -4.553 -11.373 1.490 1.00 93.62 90 ASP A C 1
ATOM 717 O O . ASP A 1 90 ? -5.107 -10.513 2.169 1.00 93.62 90 ASP A O 1
ATOM 721 N N . LEU A 1 91 ? -4.060 -11.134 0.276 1.00 95.00 91 LEU A N 1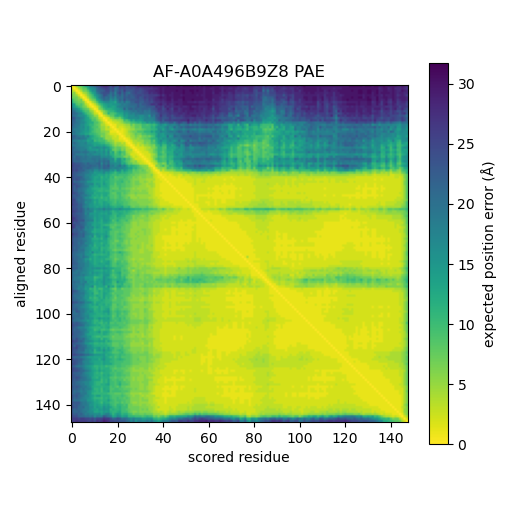
ATOM 722 C CA . LEU A 1 91 ? -4.099 -9.814 -0.348 1.00 95.00 91 LEU A CA 1
ATOM 723 C C . LEU A 1 91 ? -5.504 -9.417 -0.804 1.00 95.00 91 LEU A C 1
ATOM 725 O O . LEU A 1 91 ? -5.850 -8.245 -0.688 1.00 95.00 91 LEU A O 1
ATOM 729 N N . TYR A 1 92 ? -6.297 -10.376 -1.287 1.00 97.19 92 TYR A N 1
ATOM 730 C CA . TYR A 1 92 ? -7.664 -10.119 -1.729 1.00 97.19 92 TYR A CA 1
ATOM 731 C C . TYR A 1 92 ? -8.534 -9.729 -0.536 1.00 97.19 92 TYR A C 1
ATOM 733 O O . TYR A 1 92 ? -9.253 -8.742 -0.596 1.00 97.19 92 TYR A O 1
ATOM 741 N N . TYR A 1 93 ? -8.399 -10.431 0.590 1.00 95.06 93 TYR A N 1
ATOM 742 C CA . TYR A 1 93 ? -9.128 -10.077 1.807 1.00 95.06 93 TYR A CA 1
ATOM 743 C C . TYR A 1 93 ? -8.707 -8.707 2.360 1.00 95.06 93 TYR A C 1
ATOM 745 O O . TYR A 1 93 ? -9.554 -7.952 2.827 1.00 95.06 93 TYR A O 1
ATOM 753 N N . CYS A 1 94 ? -7.415 -8.357 2.297 1.00 94.31 94 CYS A N 1
ATOM 754 C CA . CYS A 1 94 ? -6.963 -7.009 2.659 1.00 94.31 94 CYS A CA 1
ATOM 755 C C . CYS A 1 94 ? -7.643 -5.926 1.806 1.00 94.31 94 CYS A C 1
ATOM 757 O O . CYS A 1 94 ? -8.082 -4.915 2.348 1.00 94.31 94 CYS A O 1
ATOM 759 N N . TYR A 1 95 ? -7.730 -6.150 0.492 1.00 97.38 95 TYR A N 1
ATOM 760 C CA . TYR A 1 95 ? -8.458 -5.284 -0.434 1.00 97.38 95 TYR A CA 1
ATOM 761 C C . TYR A 1 95 ? -9.949 -5.202 -0.069 1.00 97.38 95 TYR A C 1
ATOM 763 O O . TYR A 1 95 ? -10.471 -4.107 0.129 1.00 97.38 95 TYR A O 1
ATOM 771 N N . GLU A 1 96 ? -10.613 -6.350 0.067 1.00 97.19 96 GLU A N 1
ATOM 772 C CA . GLU A 1 96 ? -12.062 -6.433 0.248 1.00 97.19 96 GLU A CA 1
ATOM 773 C C . GLU A 1 96 ? -12.502 -5.730 1.537 1.00 97.19 96 GLU A C 1
ATOM 775 O O . GLU A 1 96 ? -13.473 -4.974 1.546 1.00 97.19 96 GLU A O 1
ATOM 780 N N . GLU A 1 97 ? -11.771 -5.939 2.632 1.00 95.38 97 GLU A N 1
ATOM 781 C CA . GLU A 1 97 ? -12.047 -5.246 3.887 1.00 95.38 97 GLU A CA 1
ATOM 782 C C . GLU A 1 97 ? -11.772 -3.748 3.788 1.00 95.38 97 GLU A C 1
ATOM 784 O O . GLU A 1 97 ? -12.569 -2.960 4.286 1.00 95.38 97 GLU A O 1
ATOM 789 N N . PHE A 1 98 ? -10.692 -3.329 3.128 1.00 95.69 98 PHE A N 1
ATOM 790 C CA . PHE A 1 98 ? -10.403 -1.910 2.935 1.00 95.69 98 PHE A CA 1
ATOM 791 C C . PHE A 1 98 ? -11.504 -1.202 2.126 1.00 95.69 98 PHE A C 1
ATOM 793 O O . PHE A 1 98 ? -12.010 -0.164 2.560 1.00 95.69 98 PHE A O 1
ATOM 800 N N . ALA A 1 99 ? -11.928 -1.784 1.000 1.00 97.56 99 ALA A N 1
ATOM 801 C CA . ALA A 1 99 ? -12.920 -1.200 0.096 1.00 97.56 99 ALA A CA 1
ATOM 802 C C . ALA A 1 99 ? -14.291 -0.989 0.768 1.00 97.56 99 ALA A C 1
ATOM 804 O O . ALA A 1 99 ? -14.989 -0.024 0.458 1.00 97.56 99 ALA A O 1
ATOM 805 N N . LYS A 1 100 ? -14.653 -1.820 1.760 1.00 97.19 100 LYS A N 1
ATOM 806 C CA . LYS A 1 100 ? -15.876 -1.640 2.571 1.00 97.19 100 LYS A CA 1
ATOM 807 C C . LYS A 1 100 ? -15.891 -0.316 3.345 1.00 97.19 100 LYS A C 1
ATOM 809 O O . LYS A 1 100 ? -16.966 0.233 3.574 1.00 97.19 100 LYS A O 1
ATOM 814 N N . PHE A 1 101 ? -14.728 0.184 3.774 1.00 96.00 101 PHE A N 1
ATOM 815 C CA . PHE A 1 101 ? -14.614 1.426 4.551 1.00 96.00 101 PHE A CA 1
ATOM 816 C C . PHE A 1 101 ? -14.176 2.631 3.713 1.00 96.00 101 PHE A C 1
ATOM 818 O O . PHE A 1 101 ? -14.473 3.760 4.101 1.00 96.00 101 PHE A O 1
ATOM 825 N N . TYR A 1 102 ? -13.499 2.401 2.586 1.00 96.75 102 TYR A N 1
ATOM 826 C CA . TYR A 1 102 ? -12.980 3.443 1.697 1.00 96.75 102 TYR A CA 1
ATOM 827 C C . TYR A 1 102 ? -13.405 3.199 0.236 1.00 96.75 102 TYR A C 1
ATOM 829 O O . TYR A 1 102 ? -12.549 2.994 -0.627 1.00 96.75 102 TYR A O 1
ATOM 837 N N . PRO A 1 103 ? -14.717 3.221 -0.075 1.00 97.44 103 PRO A N 1
ATOM 838 C CA . PRO A 1 103 ? -15.230 2.899 -1.411 1.00 97.44 103 PRO A CA 1
ATOM 839 C C . PRO A 1 103 ? -14.722 3.849 -2.506 1.00 97.44 103 PRO A C 1
ATOM 841 O O . PRO A 1 103 ? -14.594 3.464 -3.662 1.00 97.44 103 PRO A O 1
ATOM 844 N N . GLN A 1 104 ? -14.373 5.085 -2.152 1.00 97.44 104 GLN A N 1
ATOM 845 C CA . GLN A 1 104 ?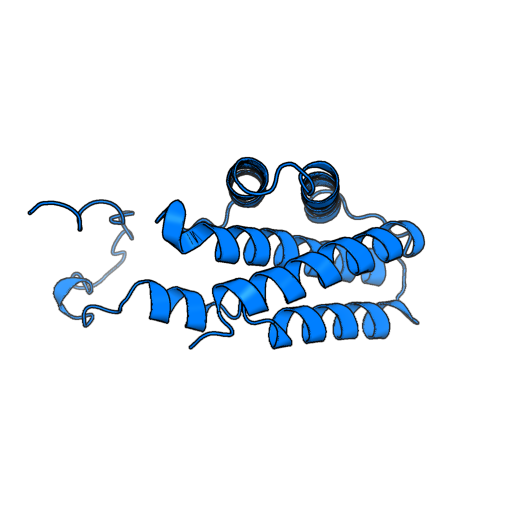 -13.764 6.056 -3.061 1.00 97.44 104 GLN A CA 1
ATOM 846 C C . GLN A 1 104 ? -12.355 5.658 -3.532 1.00 97.44 104 GLN A C 1
ATOM 848 O O . GLN A 1 104 ? -11.888 6.185 -4.534 1.00 97.44 104 GLN A O 1
ATOM 853 N N . GLN A 1 105 ? -11.688 4.743 -2.821 1.00 98.06 105 GLN A N 1
ATOM 854 C CA . GLN A 1 105 ? -10.369 4.204 -3.168 1.00 98.06 105 GLN A CA 1
ATOM 855 C C . GLN A 1 105 ? -10.437 2.753 -3.669 1.00 98.06 105 GLN A C 1
ATOM 857 O O . GLN A 1 105 ? -9.395 2.123 -3.843 1.00 98.06 105 GLN A O 1
ATOM 862 N N . ASP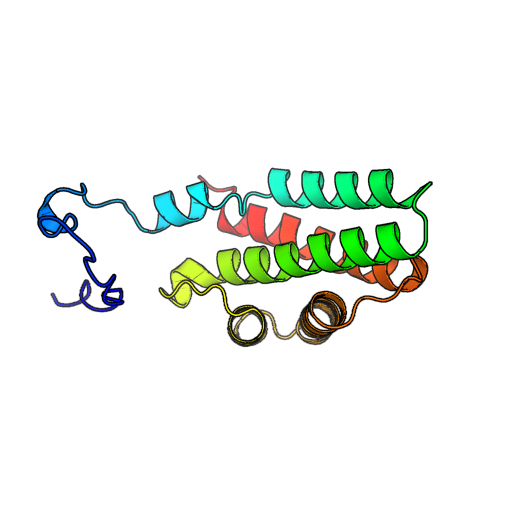 A 1 106 ? -11.638 2.211 -3.903 1.00 98.12 106 ASP A N 1
ATOM 863 C CA . ASP A 1 106 ? -11.845 0.821 -4.334 1.00 98.12 106 ASP A CA 1
ATOM 864 C C . ASP A 1 106 ? -11.077 0.517 -5.627 1.00 98.12 106 ASP A C 1
ATOM 866 O O . ASP A 1 106 ? -10.240 -0.380 -5.655 1.00 98.12 106 ASP A O 1
ATOM 870 N N . ALA A 1 107 ? -11.251 1.349 -6.659 1.00 98.12 107 ALA A N 1
ATOM 871 C CA . ALA A 1 107 ? -10.580 1.170 -7.946 1.00 98.12 107 ALA A CA 1
ATOM 872 C C . ALA A 1 107 ? -9.043 1.197 -7.832 1.00 98.12 107 ALA A C 1
ATOM 874 O O . ALA A 1 107 ? -8.367 0.338 -8.396 1.00 98.12 107 ALA A O 1
ATOM 875 N N . ALA A 1 108 ? -8.485 2.137 -7.064 1.00 98.25 108 ALA A N 1
ATOM 876 C CA . ALA A 1 108 ? -7.041 2.228 -6.851 1.00 98.25 108 ALA A CA 1
ATOM 877 C C . ALA A 1 108 ? -6.509 1.020 -6.061 1.00 98.25 108 ALA A C 1
ATOM 879 O O . ALA A 1 108 ? -5.476 0.443 -6.403 1.00 98.25 108 ALA A O 1
ATOM 880 N N . MET A 1 109 ? -7.225 0.586 -5.019 1.00 98.19 109 MET A N 1
ATOM 881 C CA . MET A 1 109 ? -6.824 -0.581 -4.233 1.00 98.19 109 MET A CA 1
ATOM 882 C C . MET A 1 109 ? -6.971 -1.889 -5.024 1.00 98.19 109 MET A C 1
ATOM 884 O O . MET A 1 109 ? -6.147 -2.792 -4.869 1.00 98.19 109 MET A O 1
ATOM 888 N N . TRP A 1 110 ? -7.970 -1.982 -5.905 1.00 98.50 110 TRP A N 1
ATOM 889 C CA . TRP A 1 110 ? -8.117 -3.085 -6.851 1.00 98.50 110 TRP A CA 1
ATOM 890 C C . TRP A 1 110 ? -6.944 -3.136 -7.830 1.00 98.50 110 TRP A C 1
ATOM 892 O O . TRP A 1 110 ? -6.313 -4.179 -7.978 1.00 98.50 110 TRP A O 1
ATOM 902 N N . GLN A 1 111 ? -6.575 -2.001 -8.425 1.00 98.44 111 GLN A N 1
ATOM 903 C CA . GLN A 1 111 ? -5.419 -1.923 -9.317 1.00 98.44 111 GLN A CA 1
ATOM 904 C C . GLN A 1 111 ? -4.121 -2.329 -8.597 1.00 98.44 111 GLN A C 1
ATOM 906 O O . GLN A 1 111 ? -3.302 -3.071 -9.141 1.00 98.44 111 GLN A O 1
ATOM 911 N N . ALA A 1 112 ? -3.947 -1.925 -7.334 1.00 98.44 112 ALA A N 1
ATOM 912 C CA . ALA A 1 112 ? -2.834 -2.394 -6.512 1.00 98.44 112 ALA A CA 1
ATOM 913 C C . ALA A 1 112 ? -2.875 -3.920 -6.295 1.00 98.44 112 ALA A C 1
ATOM 915 O O . ALA A 1 112 ? -1.832 -4.575 -6.308 1.00 98.44 112 ALA A O 1
ATOM 916 N N . LEU A 1 113 ? -4.053 -4.521 -6.111 1.00 98.62 113 LEU A N 1
ATOM 917 C CA . LEU A 1 113 ? -4.192 -5.976 -6.034 1.00 98.62 113 LEU A CA 1
ATOM 918 C C . LEU A 1 113 ? -3.783 -6.657 -7.344 1.00 98.62 113 LEU A C 1
ATOM 920 O O . LEU A 1 113 ? -3.007 -7.615 -7.304 1.00 98.62 113 LEU A O 1
ATOM 924 N N . GLU A 1 114 ? -4.250 -6.147 -8.482 1.00 98.56 114 GLU A N 1
ATOM 925 C CA . GLU A 1 114 ? -3.901 -6.673 -9.801 1.00 98.56 114 GLU A CA 1
ATOM 926 C C . GLU A 1 114 ? -2.393 -6.629 -10.026 1.00 98.56 114 GLU A C 1
ATOM 928 O O . GLU A 1 114 ? -1.795 -7.671 -10.279 1.00 98.56 114 GLU A O 1
ATOM 933 N N . PHE A 1 115 ? -1.747 -5.484 -9.809 1.00 98.44 115 PHE A N 1
ATOM 934 C CA . PHE A 1 115 ? -0.297 -5.350 -9.952 1.00 98.44 115 PHE A CA 1
ATOM 935 C C . PHE A 1 115 ? 0.510 -6.145 -8.914 1.00 98.44 115 PHE A C 1
ATOM 937 O O . PHE A 1 115 ? 1.638 -6.571 -9.173 1.00 98.44 115 PHE A O 1
ATOM 944 N N . ALA A 1 116 ? -0.045 -6.406 -7.728 1.00 98.06 116 ALA A N 1
ATOM 945 C CA . ALA A 1 116 ? 0.597 -7.278 -6.747 1.00 98.06 116 ALA A CA 1
ATOM 946 C C . ALA A 1 116 ? 0.633 -8.754 -7.188 1.00 98.06 116 ALA A C 1
ATOM 948 O O . ALA A 1 116 ? 1.512 -9.502 -6.733 1.00 98.06 116 ALA A O 1
ATOM 949 N N . ILE A 1 117 ? -0.315 -9.178 -8.028 1.00 97.94 117 ILE A N 1
ATOM 950 C CA . ILE A 1 117 ? -0.429 -10.543 -8.558 1.00 97.94 117 ILE A CA 1
ATOM 951 C C . ILE A 1 117 ? 0.275 -10.634 -9.919 1.00 97.94 117 ILE A C 1
ATOM 953 O O . ILE A 1 117 ? 1.168 -11.464 -10.091 1.00 97.94 117 ILE A O 1
ATOM 957 N N . ASN A 1 118 ? -0.068 -9.724 -10.827 1.00 97.88 118 ASN A N 1
ATOM 958 C CA . ASN A 1 118 ? 0.384 -9.619 -12.210 1.00 97.88 118 ASN A CA 1
ATOM 959 C C . ASN A 1 118 ? 1.057 -8.249 -12.423 1.00 97.88 118 ASN A C 1
ATOM 961 O O . ASN A 1 118 ? 0.420 -7.327 -12.934 1.00 97.88 118 ASN A O 1
ATOM 965 N N . PRO A 1 119 ? 2.314 -8.066 -11.981 1.00 97.31 119 PRO A N 1
ATOM 966 C CA . PRO A 1 119 ? 3.007 -6.805 -12.199 1.00 97.31 119 PRO A CA 1
ATOM 967 C C . PRO A 1 119 ? 3.267 -6.572 -13.691 1.00 97.31 119 PRO A C 1
ATOM 969 O O . PRO A 1 119 ? 3.471 -7.515 -14.451 1.00 97.31 119 PRO A O 1
ATOM 972 N N . THR A 1 120 ? 3.301 -5.301 -14.074 1.00 97.50 120 THR A N 1
ATOM 973 C CA . THR A 1 120 ? 3.783 -4.817 -15.372 1.00 97.50 120 THR A CA 1
ATOM 974 C C . THR A 1 120 ? 5.232 -4.335 -15.257 1.00 97.50 120 THR A C 1
ATOM 976 O O . THR A 1 120 ? 5.673 -3.949 -14.170 1.00 97.50 120 THR A O 1
ATOM 979 N N . ALA A 1 121 ? 5.966 -4.346 -16.368 1.00 97.88 121 ALA A N 1
ATOM 980 C CA . ALA A 1 121 ? 7.290 -3.736 -16.495 1.00 97.88 121 ALA A CA 1
ATOM 981 C C . ALA A 1 121 ? 7.226 -2.240 -16.867 1.00 97.88 121 ALA A C 1
ATOM 983 O O . ALA A 1 121 ? 8.253 -1.573 -16.958 1.00 97.88 121 ALA A O 1
ATOM 984 N N . ASN A 1 122 ? 6.028 -1.698 -17.099 1.00 97.31 122 ASN A N 1
ATOM 985 C CA . ASN A 1 122 ? 5.833 -0.301 -17.459 1.00 97.31 122 ASN A CA 1
ATOM 986 C C . ASN A 1 122 ? 5.726 0.581 -16.206 1.00 97.31 122 ASN A C 1
ATOM 988 O O . ASN A 1 122 ? 4.715 0.558 -15.504 1.00 97.31 122 ASN A O 1
ATOM 992 N N . VAL A 1 123 ? 6.757 1.384 -15.932 1.00 97.12 123 VAL A N 1
ATOM 993 C CA . VAL A 1 123 ? 6.781 2.277 -14.761 1.00 97.12 123 VAL A CA 1
ATOM 994 C C . VAL A 1 123 ? 5.650 3.312 -14.783 1.00 97.12 123 VAL A C 1
ATOM 996 O O . VAL A 1 123 ? 5.082 3.614 -13.734 1.00 97.12 123 VAL A O 1
ATOM 999 N N . GLU A 1 124 ? 5.260 3.790 -15.967 1.00 97.12 124 GLU A N 1
ATOM 1000 C CA . GLU A 1 124 ? 4.235 4.828 -16.138 1.00 97.12 124 GLU A CA 1
ATOM 1001 C C . GLU A 1 124 ? 2.848 4.374 -15.663 1.00 97.12 124 GLU A C 1
ATOM 1003 O O . GLU A 1 124 ? 2.020 5.197 -15.283 1.00 97.12 124 GLU A O 1
ATOM 1008 N N . GLU A 1 125 ? 2.597 3.063 -15.618 1.00 96.88 125 GLU A N 1
ATOM 1009 C CA . GLU A 1 125 ? 1.355 2.506 -15.069 1.00 96.88 125 GLU A CA 1
ATOM 1010 C C . GLU A 1 125 ? 1.326 2.534 -13.534 1.00 96.88 125 GLU A C 1
ATOM 1012 O O . GLU A 1 125 ? 0.252 2.600 -12.933 1.00 96.88 125 GLU A O 1
ATOM 1017 N N . TYR A 1 126 ? 2.492 2.522 -12.882 1.00 98.00 126 TYR A N 1
ATOM 1018 C CA . TYR A 1 126 ? 2.582 2.587 -11.425 1.00 98.00 126 TYR A CA 1
ATOM 1019 C C . TYR A 1 126 ? 2.585 4.013 -10.893 1.00 98.00 126 TYR A C 1
ATOM 1021 O O . TYR A 1 126 ? 2.071 4.227 -9.801 1.00 98.00 126 TYR A O 1
ATOM 1029 N N . LEU A 1 127 ? 3.177 4.980 -11.602 1.00 97.44 127 LEU A N 1
ATOM 1030 C CA . LEU A 1 127 ? 3.398 6.328 -11.060 1.00 97.44 127 LEU A CA 1
ATOM 1031 C C . LEU A 1 127 ? 2.105 7.021 -10.581 1.00 97.44 127 LEU A C 1
ATOM 1033 O O . LEU A 1 127 ? 2.106 7.510 -9.447 1.00 97.44 127 LEU A O 1
ATOM 1037 N N . PRO A 1 128 ? 0.992 7.028 -11.347 1.00 97.38 128 PRO A N 1
ATOM 1038 C CA . PRO A 1 128 ? -0.260 7.626 -10.887 1.00 97.38 128 PRO A CA 1
ATOM 1039 C C . PRO A 1 128 ? -0.808 6.908 -9.653 1.00 97.38 128 PRO A C 1
ATOM 1041 O O . PRO A 1 128 ? -1.118 7.551 -8.653 1.00 97.38 128 PRO A O 1
ATOM 1044 N N . LEU A 1 129 ? -0.828 5.570 -9.683 1.00 97.94 129 LEU A N 1
ATOM 1045 C CA . LEU A 1 129 ? -1.296 4.743 -8.573 1.00 97.94 129 LEU A CA 1
ATOM 1046 C C . LEU A 1 129 ? -0.469 4.987 -7.304 1.00 97.94 129 LEU A C 1
ATOM 1048 O O . LEU A 1 129 ? -1.024 5.194 -6.228 1.00 97.94 129 L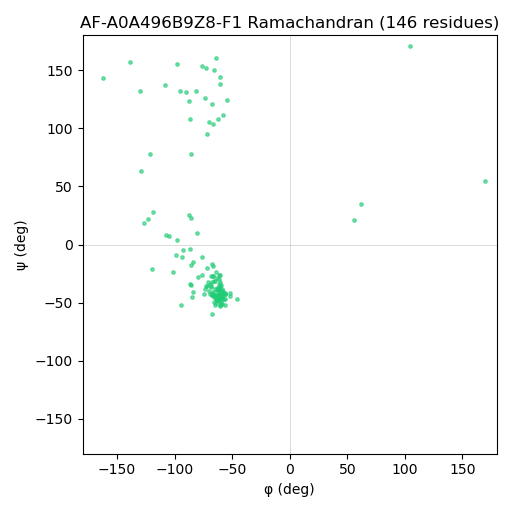EU A O 1
ATOM 1052 N N . VAL A 1 130 ? 0.860 4.964 -7.419 1.00 98.00 130 VAL A N 1
ATOM 1053 C CA . VAL A 1 130 ? 1.789 5.149 -6.298 1.00 98.00 130 VAL A CA 1
ATOM 1054 C C . VAL A 1 130 ? 1.647 6.526 -5.686 1.00 98.00 130 VAL A C 1
ATOM 1056 O O . VAL A 1 130 ? 1.685 6.644 -4.462 1.00 98.00 130 VAL A O 1
ATOM 1059 N N . LYS A 1 131 ? 1.445 7.545 -6.517 1.00 96.75 131 LYS A N 1
ATOM 1060 C CA . LYS A 1 131 ? 1.198 8.894 -6.041 1.00 96.75 131 LYS A CA 1
ATOM 1061 C C . LYS A 1 131 ? -0.155 8.992 -5.336 1.00 96.75 131 LYS A C 1
ATOM 1063 O O . LYS A 1 131 ? -0.200 9.347 -4.166 1.00 96.75 131 LYS A O 1
ATOM 1068 N N . GLU A 1 132 ? -1.249 8.688 -6.025 1.00 96.25 132 GLU A N 1
ATOM 1069 C CA . GLU A 1 132 ? -2.605 8.930 -5.520 1.00 96.25 132 GLU A CA 1
ATOM 1070 C C . GLU A 1 132 ? -2.931 8.063 -4.304 1.00 96.25 132 GLU A C 1
ATOM 1072 O O . GLU A 1 132 ? -3.352 8.575 -3.263 1.00 96.25 132 GLU A O 1
ATOM 1077 N N . LEU A 1 133 ? -2.680 6.755 -4.404 1.00 97.31 133 LEU A N 1
ATOM 1078 C CA . LEU A 1 133 ? -2.948 5.831 -3.310 1.00 97.31 133 LEU A CA 1
ATOM 1079 C C . LEU A 1 133 ? -1.944 6.019 -2.167 1.00 97.31 133 LEU A C 1
ATOM 1081 O O . LEU A 1 133 ? -2.322 5.909 -1.003 1.00 97.31 133 LEU A O 1
ATOM 1085 N N . GLY A 1 134 ? -0.682 6.334 -2.476 1.00 96.50 134 GLY A N 1
ATOM 1086 C CA . GLY A 1 134 ? 0.333 6.647 -1.470 1.00 96.50 134 GLY A CA 1
ATOM 1087 C C . GLY A 1 134 ? -0.014 7.894 -0.656 1.00 96.50 134 GLY A C 1
ATOM 1088 O O . GLY A 1 134 ? -0.003 7.829 0.574 1.00 96.50 134 GLY A O 1
ATOM 1089 N N . ASP A 1 135 ? -0.380 8.991 -1.329 1.00 95.62 135 ASP A N 1
ATOM 1090 C CA . ASP A 1 135 ? -0.801 10.250 -0.700 1.00 95.62 135 ASP A CA 1
ATOM 1091 C C . ASP A 1 135 ? -2.023 10.016 0.203 1.00 95.62 135 ASP A C 1
ATOM 1093 O O . ASP A 1 135 ? -2.033 10.434 1.363 1.00 95.62 135 ASP A O 1
ATOM 1097 N N . PHE A 1 136 ? -3.030 9.293 -0.303 1.00 96.94 136 PHE A N 1
ATOM 1098 C CA . PHE A 1 136 ? -4.225 8.953 0.466 1.00 96.94 136 PHE A CA 1
ATOM 1099 C C . PHE A 1 136 ? -3.890 8.128 1.715 1.00 96.94 136 PHE A C 1
ATOM 1101 O O . PHE A 1 136 ? -4.299 8.480 2.821 1.00 96.94 136 PHE A O 1
ATOM 1108 N N . LEU A 1 137 ? -3.137 7.035 1.554 1.00 94.94 137 LEU A N 1
ATOM 1109 C CA . LEU A 1 137 ? -2.807 6.142 2.662 1.00 94.94 137 LEU A CA 1
ATOM 1110 C C . LEU A 1 137 ? -1.997 6.868 3.740 1.00 94.94 137 LEU A C 1
ATOM 1112 O O . LEU A 1 137 ? -2.217 6.614 4.921 1.00 94.94 137 LEU A O 1
ATOM 1116 N N . ALA A 1 138 ? -1.074 7.754 3.356 1.00 92.81 138 ALA A N 1
ATOM 1117 C CA . ALA A 1 138 ? -0.273 8.523 4.304 1.00 92.81 138 ALA A CA 1
ATOM 1118 C C . ALA A 1 138 ? -1.136 9.499 5.118 1.00 92.81 138 ALA A C 1
ATOM 1120 O O . ALA A 1 138 ? -1.008 9.549 6.340 1.00 92.81 138 ALA A O 1
ATOM 1121 N N . GLN A 1 139 ? -2.042 10.227 4.456 1.00 93.25 139 GLN A N 1
ATOM 1122 C CA . GLN A 1 139 ? -2.972 11.150 5.118 1.00 93.25 139 GLN A CA 1
ATOM 1123 C C . GLN A 1 139 ? -3.924 10.417 6.065 1.00 93.25 139 GLN A C 1
ATOM 1125 O O . GLN A 1 139 ? -4.117 10.835 7.204 1.00 93.25 139 GLN A O 1
ATOM 1130 N N . GLU A 1 140 ? -4.4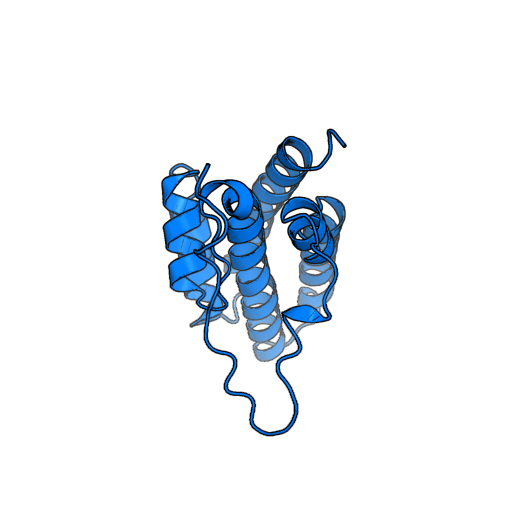97 9.299 5.619 1.00 92.62 140 GLU A N 1
ATOM 1131 C CA . GLU A 1 140 ? -5.422 8.522 6.441 1.00 92.62 140 GLU A CA 1
ATOM 1132 C C . GLU A 1 140 ? -4.698 7.856 7.619 1.00 92.62 140 GLU A C 1
ATOM 1134 O O . GLU A 1 140 ? -5.230 7.799 8.725 1.00 92.62 140 GLU A O 1
ATOM 1139 N N . ALA A 1 141 ? -3.459 7.398 7.422 1.00 89.00 141 ALA A N 1
ATOM 1140 C CA . ALA A 1 141 ? -2.631 6.885 8.509 1.00 89.00 141 ALA A CA 1
ATOM 1141 C C . ALA A 1 141 ? -2.346 7.960 9.563 1.00 89.00 141 ALA A C 1
ATOM 1143 O O . ALA A 1 141 ? -2.368 7.651 10.751 1.00 89.00 141 ALA A O 1
ATOM 1144 N N . ASP A 1 142 ? -2.131 9.211 9.158 1.00 88.00 142 ASP A N 1
ATOM 1145 C CA . ASP A 1 142 ? -1.905 10.317 10.092 1.00 88.00 142 ASP A CA 1
ATOM 1146 C C . ASP A 1 142 ? -3.187 10.636 10.870 1.00 88.00 142 ASP A C 1
ATOM 1148 O O . ASP A 1 142 ? -3.177 10.732 12.095 1.00 88.00 142 ASP A O 1
ATOM 1152 N N . ALA A 1 143 ? -4.334 10.654 10.188 1.00 87.25 143 ALA A N 1
ATOM 1153 C CA . ALA A 1 143 ? -5.632 10.836 10.832 1.00 87.25 143 ALA A CA 1
ATOM 1154 C C . ALA A 1 143 ? -5.971 9.715 11.836 1.00 87.25 143 ALA A C 1
ATOM 1156 O O . ALA A 1 143 ? -6.583 9.973 12.875 1.00 87.25 143 ALA A O 1
ATOM 1157 N N . VAL A 1 144 ? -5.592 8.468 11.538 1.00 83.88 144 VAL A N 1
ATOM 1158 C CA . VAL A 1 144 ? -5.902 7.298 12.375 1.00 83.88 144 VAL A CA 1
ATOM 1159 C C . VAL A 1 144 ? -4.874 7.086 13.496 1.00 83.88 144 VAL A C 1
ATOM 1161 O O . VAL A 1 144 ? -5.256 6.642 14.581 1.00 83.88 144 VAL A O 1
ATOM 1164 N N . PHE A 1 145 ? -3.591 7.384 13.263 1.00 79.62 145 PHE A N 1
ATOM 1165 C CA . PHE A 1 145 ? -2.487 7.053 14.177 1.00 79.62 145 PHE A CA 1
ATOM 1166 C C . PHE A 1 145 ? -1.696 8.258 14.712 1.00 79.62 145 PHE A C 1
ATOM 1168 O O . PHE A 1 145 ? -1.067 8.122 15.758 1.00 79.62 145 PHE A O 1
ATOM 1175 N N . GLY A 1 146 ? -1.731 9.416 14.049 1.00 65.38 146 GLY A N 1
ATOM 1176 C CA . GLY A 1 146 ? -0.968 10.621 14.410 1.00 65.38 146 GLY A CA 1
ATOM 1177 C C . GLY A 1 146 ? -1.519 11.400 15.611 1.00 65.38 146 GLY A C 1
ATOM 1178 O O . GLY A 1 146 ? -0.839 12.263 16.156 1.00 65.38 146 GLY A O 1
ATOM 1179 N N . ALA A 1 147 ? -2.726 11.076 16.082 1.00 52.72 147 ALA A N 1
ATOM 1180 C CA . ALA A 1 147 ? -3.336 11.681 17.271 1.00 52.72 147 ALA A CA 1
ATOM 1181 C C . ALA A 1 147 ? -2.960 10.983 18.603 1.00 52.72 147 ALA A C 1
ATOM 1183 O O . ALA A 1 147 ? -3.746 11.027 19.554 1.00 52.72 147 ALA A O 1
ATOM 1184 N N . ALA A 1 148 ? -1.804 10.311 18.670 1.00 44.34 148 ALA A N 1
ATOM 1185 C CA . ALA A 1 148 ? -1.333 9.576 19.851 1.00 44.34 148 ALA A CA 1
ATOM 1186 C C . ALA A 1 148 ? -0.282 10.344 20.666 1.00 44.34 148 ALA A C 1
ATOM 1188 O O . ALA A 1 148 ? 0.683 10.863 20.063 1.00 44.34 148 ALA A O 1
#

Mean predicted aligned error: 8.46 Å

Radius of gyration: 17.3 Å; Cα contacts (8 Å, |Δi|>4): 139; chains: 1; bounding box: 36×41×47 Å

Secondary structure (DSSP, 8-state):
-----S-------SSSS-SGGGS----HHHHHHHTT-SHHHHHHHHHHHHHHHTT--HHHHHHHHHHHHHHHHHHHHHHHHHHH----S-HHHHHHHHHHH-GGGHHHHHHHHHHHHS--S-HHHHHHHHHHHHHHHHHHHHHHHTT-